Protein AF-H5XFG5-F1 (afdb_monomer_lite)

Foldseek 3Di:
DPPPLEDPVLVVQLVQAWDADLQRAIEGPVQPPPPVVCVVVRVVCSPVVVVVQVVQVHSQSVQQVRRKDFGDQPPFDPDLVRSQVSSVSNLVVSVVSNLVRCVVPPQSQQKKKKWKAFNDPVRVVVGIIIGIGGCPPHDPCVVVCQVPPPGIDMDMDGD

pLDDT: mean 78.66, std 17.13, range [36.28, 96.31]

Organism: NCBI:txid882082

Radius of gyration: 16.56 Å; chains: 1; bounding box: 46×39×37 Å

Sequence (159 aa):
MQDDVLPDELRTIIRKGWYFTPAGAFVLEALEPRSMLAKTFLTKHFRRNRELASHWGGVADYEYHTNDVKIPESGLPSDKERFLSAVAIRALCFIEEAFRSAARFEVSNGLTAVVSVGVGDNYLSHGTTVKFFTRRAGRPDWYEDLERFKIEAIAVLTR

Secondary structure (DSSP, 8-state):
--S-SS-HHHHHHHHH-EEE-TTS-EEETTTS---TTGGGTGGG-HHHHHHHHHHTTSHHHHHHHHSEEEPP-TT--SSHHHHHHHHHHHHHHHHHHHHHHHTTSGGGGGEEEEEEEE-STTHHHH-EEEEEEEGGG---GGGS-GGG-SSEEEEEEE-

Structure (mmCIF, N/CA/C/O backbone):
data_AF-H5XFG5-F1
#
_entry.id   AF-H5XFG5-F1
#
loop_
_atom_site.group_PDB
_atom_site.id
_atom_site.type_symbol
_atom_site.label_atom_id
_atom_site.label_alt_id
_atom_site.label_comp_id
_atom_site.label_asym_id
_atom_site.label_entity_id
_atom_site.label_seq_id
_atom_site.pdbx_PDB_ins_code
_atom_site.Cartn_x
_atom_site.Cartn_y
_atom_site.Cartn_z
_atom_site.occupancy
_atom_site.B_iso_or_equiv
_atom_site.auth_seq_id
_atom_site.auth_comp_id
_atom_site.auth_asym_id
_atom_site.auth_atom_id
_atom_site.pdbx_PDB_model_num
ATOM 1 N N . MET A 1 1 ? -16.921 19.265 -0.165 1.00 36.28 1 MET A N 1
ATOM 2 C CA . MET A 1 1 ? -16.478 19.236 1.245 1.00 36.28 1 MET A CA 1
ATOM 3 C C . MET A 1 1 ? -15.901 17.846 1.492 1.00 36.28 1 MET A C 1
ATOM 5 O O . MET A 1 1 ? -16.649 16.955 1.861 1.00 36.28 1 MET A O 1
ATOM 9 N N . GLN A 1 2 ? -14.648 17.598 1.097 1.00 38.62 2 GLN A N 1
ATOM 10 C CA . GLN A 1 2 ? -14.123 16.221 1.007 1.00 38.62 2 GLN A CA 1
ATOM 11 C C . GLN A 1 2 ? -12.597 16.131 1.197 1.00 38.62 2 GLN A C 1
ATOM 13 O O . GLN A 1 2 ? -11.990 15.149 0.794 1.00 38.62 2 GLN A O 1
ATOM 18 N N . ASP A 1 3 ? -11.979 17.134 1.827 1.00 42.69 3 ASP A N 1
ATOM 19 C CA . ASP A 1 3 ? -10.521 17.171 2.035 1.00 42.69 3 ASP A CA 1
ATOM 20 C C . ASP A 1 3 ? -10.048 16.385 3.277 1.00 42.69 3 ASP A C 1
ATOM 22 O O . ASP A 1 3 ? -8.846 16.284 3.523 1.00 42.69 3 ASP A O 1
ATOM 26 N N . ASP A 1 4 ? -10.964 15.775 4.042 1.00 53.41 4 ASP A N 1
ATOM 27 C CA . ASP A 1 4 ? -10.685 15.277 5.402 1.00 53.41 4 ASP A CA 1
ATOM 28 C C . ASP A 1 4 ? -10.733 13.745 5.583 1.00 53.41 4 ASP A C 1
ATOM 30 O O . ASP A 1 4 ? -10.739 13.241 6.702 1.00 53.41 4 ASP A O 1
ATOM 34 N N . VAL A 1 5 ? -10.772 12.966 4.496 1.00 72.88 5 VAL A N 1
ATOM 35 C CA . VAL A 1 5 ? -10.952 11.499 4.595 1.00 72.88 5 VAL A CA 1
ATOM 36 C C . VAL A 1 5 ? -9.649 10.751 4.916 1.00 72.88 5 VAL A C 1
ATOM 38 O O . VAL A 1 5 ? -9.674 9.700 5.562 1.00 72.88 5 VAL A O 1
ATOM 41 N N . LEU A 1 6 ? -8.497 11.277 4.489 1.00 88.81 6 LEU A N 1
ATOM 42 C CA . LEU A 1 6 ? -7.204 10.607 4.650 1.00 88.81 6 LEU A CA 1
ATOM 43 C C . LEU A 1 6 ? -6.335 11.286 5.715 1.00 88.81 6 LEU A C 1
ATOM 45 O O . LEU A 1 6 ? -6.111 12.487 5.610 1.00 88.81 6 LEU A O 1
ATOM 49 N N . PRO A 1 7 ? -5.775 10.535 6.682 1.00 92.44 7 PRO A N 1
ATOM 50 C CA . PRO A 1 7 ? -4.758 11.048 7.598 1.00 92.44 7 PRO A CA 1
ATOM 51 C C . PRO A 1 7 ? -3.561 11.681 6.870 1.00 92.44 7 PRO A C 1
ATOM 53 O O . PRO A 1 7 ? -3.208 11.281 5.753 1.00 92.44 7 PRO A O 1
ATOM 56 N N . ASP A 1 8 ? -2.904 12.647 7.516 1.00 92.44 8 ASP A N 1
ATOM 57 C CA . ASP A 1 8 ? -1.774 13.400 6.950 1.00 92.44 8 ASP A CA 1
ATOM 58 C C . ASP A 1 8 ? -0.603 12.519 6.514 1.00 92.44 8 ASP A C 1
ATOM 60 O O . ASP A 1 8 ? 0.091 12.829 5.539 1.00 92.44 8 ASP A O 1
ATOM 64 N N . GLU A 1 9 ? -0.393 11.401 7.202 1.00 92.50 9 GLU A N 1
ATOM 65 C CA . GLU A 1 9 ? 0.628 10.419 6.865 1.00 92.50 9 GLU A CA 1
ATOM 66 C C . GLU A 1 9 ? 0.359 9.814 5.483 1.00 92.50 9 GLU A C 1
ATOM 68 O O . GLU A 1 9 ? 1.251 9.783 4.630 1.00 92.50 9 GLU A O 1
ATOM 73 N N . LEU A 1 10 ? -0.891 9.419 5.219 1.00 95.06 10 LEU A N 1
ATOM 74 C CA . LEU A 1 10 ? -1.301 8.872 3.926 1.00 95.06 10 LEU A CA 1
ATOM 75 C C . LEU A 1 10 ? -1.250 9.946 2.837 1.00 95.06 10 LEU A C 1
ATOM 77 O O . LEU A 1 10 ? -0.698 9.703 1.763 1.00 95.06 10 LEU A O 1
ATOM 81 N N . ARG A 1 11 ? -1.720 11.168 3.128 1.00 94.44 11 ARG A N 1
ATOM 82 C CA . ARG A 1 11 ? -1.603 12.313 2.203 1.00 94.44 11 ARG A CA 1
ATOM 83 C C . ARG A 1 11 ? -0.148 12.597 1.831 1.00 94.44 11 ARG A C 1
ATOM 85 O O . ARG A 1 11 ? 0.164 12.877 0.674 1.00 94.44 11 ARG A O 1
ATOM 92 N N . THR A 1 12 ? 0.767 12.489 2.793 1.00 94.00 12 THR A N 1
ATOM 93 C CA . THR A 1 12 ? 2.203 12.682 2.563 1.00 94.00 12 THR A CA 1
ATOM 94 C C . THR A 1 12 ? 2.779 11.620 1.634 1.00 94.00 12 THR A C 1
ATOM 96 O O . THR A 1 12 ? 3.571 11.970 0.753 1.00 94.00 12 THR A O 1
ATOM 99 N N . ILE A 1 13 ? 2.366 10.358 1.787 1.00 94.44 13 ILE A N 1
ATOM 100 C CA . ILE A 1 13 ? 2.760 9.269 0.884 1.00 94.44 13 ILE A CA 1
ATOM 101 C C . ILE A 1 13 ? 2.309 9.576 -0.551 1.00 94.44 13 ILE A C 1
ATOM 103 O O . ILE A 1 13 ? 3.145 9.596 -1.455 1.00 94.44 13 ILE A O 1
ATOM 107 N N . ILE A 1 14 ? 1.029 9.917 -0.743 1.00 95.00 14 ILE A N 1
ATOM 108 C CA . ILE A 1 14 ? 0.468 10.271 -2.060 1.00 95.00 14 ILE A CA 1
ATOM 109 C C . ILE A 1 14 ? 1.201 11.457 -2.690 1.00 95.00 14 ILE A C 1
ATOM 111 O O . ILE A 1 14 ? 1.564 11.418 -3.864 1.00 95.00 14 ILE A O 1
ATOM 115 N N . ARG A 1 15 ? 1.455 12.512 -1.909 1.00 94.31 15 ARG A N 1
ATOM 116 C CA . ARG A 1 15 ? 2.087 13.742 -2.400 1.00 94.31 15 ARG A CA 1
ATOM 117 C C . ARG A 1 15 ? 3.527 13.528 -2.861 1.00 94.31 15 ARG A C 1
ATOM 119 O O . ARG A 1 15 ? 3.938 14.149 -3.838 1.00 94.31 15 ARG A O 1
ATOM 126 N N . LYS A 1 16 ? 4.300 12.682 -2.169 1.00 92.94 16 LYS A N 1
ATOM 127 C CA . LYS A 1 16 ? 5.646 12.301 -2.636 1.00 92.94 16 LYS A CA 1
ATOM 128 C C . LYS A 1 16 ? 5.572 11.501 -3.938 1.00 92.94 16 LYS A C 1
ATOM 130 O O . LYS A 1 16 ? 6.435 11.652 -4.796 1.00 92.94 16 LYS A O 1
ATOM 135 N N . GLY A 1 17 ? 4.502 10.730 -4.104 1.00 93.44 17 GLY A N 1
ATOM 136 C CA . GLY A 1 17 ? 4.145 10.085 -5.355 1.00 93.44 17 GLY A CA 1
ATOM 137 C C . GLY A 1 17 ? 5.022 8.887 -5.696 1.00 93.44 17 GLY A C 1
ATOM 138 O O . GLY A 1 17 ? 5.725 8.318 -4.858 1.00 93.44 17 GLY A O 1
ATOM 139 N N . TRP A 1 18 ? 4.930 8.498 -6.962 1.00 94.88 18 TRP A N 1
ATOM 140 C CA . TRP A 1 18 ? 5.569 7.309 -7.503 1.00 94.88 18 TRP A CA 1
ATOM 141 C C . TRP A 1 18 ? 6.807 7.648 -8.323 1.00 94.88 18 TRP A C 1
ATOM 143 O O . TRP A 1 18 ? 6.844 8.679 -9.005 1.00 94.88 18 TRP A O 1
ATOM 153 N N . TYR A 1 19 ? 7.776 6.737 -8.322 1.00 91.94 19 TYR A N 1
ATOM 154 C CA . TYR A 1 19 ? 8.939 6.796 -9.200 1.00 91.94 19 TYR A CA 1
ATOM 155 C C . TYR A 1 19 ? 9.441 5.391 -9.552 1.00 91.94 19 TYR A C 1
ATOM 157 O O . TYR A 1 19 ? 9.016 4.383 -8.982 1.00 91.94 19 TYR A O 1
ATOM 165 N N . PHE A 1 20 ? 10.354 5.341 -10.519 1.00 87.88 20 PHE A N 1
ATOM 166 C CA . PHE A 1 20 ? 11.056 4.125 -10.900 1.00 87.88 20 PHE A CA 1
ATOM 167 C C . PHE A 1 20 ? 12.409 4.040 -10.206 1.00 87.88 20 PHE A C 1
ATOM 169 O O . PHE A 1 20 ? 13.234 4.950 -10.322 1.00 87.88 20 PHE A O 1
ATOM 176 N N . THR A 1 21 ? 12.667 2.923 -9.535 1.00 83.56 21 THR A N 1
ATOM 177 C CA . THR A 1 21 ? 14.010 2.606 -9.051 1.00 83.56 21 THR A CA 1
ATOM 178 C C . THR A 1 21 ? 14.937 2.292 -10.232 1.00 83.56 21 THR A C 1
ATOM 180 O O . THR A 1 21 ? 14.470 1.917 -11.312 1.00 83.56 21 THR A O 1
ATOM 183 N N . PRO A 1 22 ? 16.270 2.345 -10.048 1.00 75.50 22 PRO A N 1
ATOM 184 C CA . PRO A 1 22 ? 17.216 1.932 -11.086 1.00 75.50 22 PRO A CA 1
ATOM 185 C C . PRO A 1 22 ? 17.054 0.480 -11.572 1.00 75.50 22 PRO A C 1
ATOM 187 O O . PRO A 1 22 ? 17.501 0.162 -12.668 1.00 75.50 22 PRO A O 1
ATOM 190 N N . ALA A 1 23 ? 16.424 -0.402 -10.783 1.00 74.62 23 ALA A N 1
ATOM 191 C CA . ALA A 1 23 ? 16.115 -1.777 -11.195 1.00 74.62 23 ALA A CA 1
ATOM 192 C C . ALA A 1 23 ? 14.776 -1.913 -11.940 1.00 74.62 23 ALA A C 1
ATOM 194 O O . ALA A 1 23 ? 14.380 -3.026 -12.277 1.00 74.62 23 ALA A O 1
ATOM 195 N N . GLY A 1 24 ? 14.081 -0.804 -12.207 1.00 82.12 24 GLY A N 1
ATOM 196 C CA . GLY A 1 24 ? 12.808 -0.793 -12.925 1.00 82.12 24 GLY A CA 1
ATOM 197 C C . GLY A 1 24 ? 11.581 -1.062 -12.052 1.00 82.12 24 GLY A C 1
ATOM 198 O O . GLY A 1 24 ? 10.474 -1.095 -12.585 1.00 82.12 24 GLY A O 1
ATOM 199 N N . ALA A 1 25 ? 11.751 -1.211 -10.733 1.00 86.75 25 ALA A N 1
ATOM 200 C CA . ALA A 1 25 ? 10.629 -1.329 -9.806 1.00 86.75 25 ALA A CA 1
ATOM 201 C C . ALA A 1 25 ? 9.899 0.010 -9.665 1.00 86.75 25 ALA A C 1
ATOM 203 O O . ALA A 1 25 ? 10.530 1.065 -9.598 1.00 86.75 25 ALA A O 1
ATOM 204 N N . PHE A 1 26 ? 8.577 -0.039 -9.598 1.00 91.38 26 PHE A N 1
ATOM 205 C CA . PHE A 1 26 ? 7.706 1.111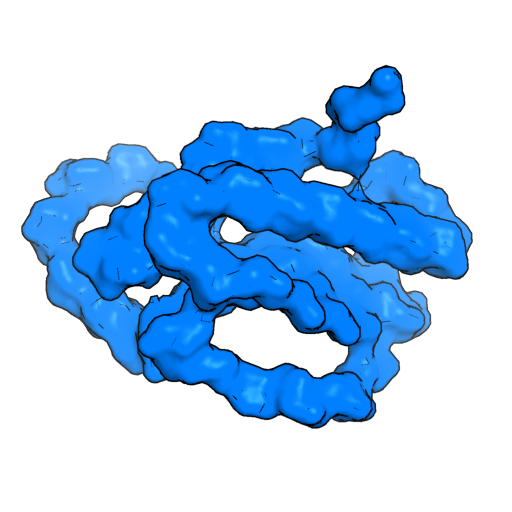 -9.425 1.00 91.38 26 PHE A CA 1
ATOM 206 C C . PHE A 1 26 ? 7.229 1.192 -7.987 1.00 91.38 26 PHE A C 1
ATOM 208 O O . PHE A 1 26 ? 6.493 0.330 -7.503 1.00 91.38 26 PHE A O 1
ATOM 215 N N . VAL A 1 27 ? 7.700 2.220 -7.289 1.00 91.62 27 VAL A N 1
ATOM 216 C CA . VAL A 1 27 ? 7.567 2.288 -5.838 1.00 91.62 27 VAL A CA 1
ATOM 217 C C . VAL A 1 27 ? 7.107 3.659 -5.362 1.00 91.62 27 VAL A C 1
ATOM 219 O O . VAL A 1 27 ? 7.301 4.679 -6.035 1.00 91.62 27 VAL A O 1
ATOM 222 N N . LEU A 1 28 ? 6.484 3.672 -4.186 1.00 92.50 28 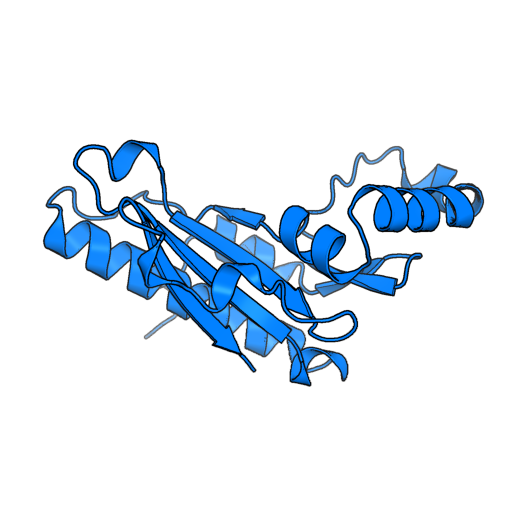LEU A N 1
ATOM 223 C CA . LEU A 1 28 ? 6.105 4.891 -3.482 1.00 92.50 28 LEU A CA 1
ATOM 224 C C . LEU A 1 28 ? 7.350 5.535 -2.868 1.00 92.50 28 LEU A C 1
ATOM 226 O O . LEU A 1 28 ? 8.012 4.961 -2.004 1.00 92.50 28 LEU A O 1
ATOM 230 N N . GLU A 1 29 ? 7.641 6.774 -3.264 1.00 90.62 29 GLU A N 1
ATOM 231 C CA . GLU A 1 29 ? 8.837 7.512 -2.831 1.00 90.62 29 GLU A CA 1
ATOM 232 C C . GLU A 1 29 ? 8.937 7.670 -1.310 1.00 90.62 29 GLU A C 1
ATOM 234 O O . GLU A 1 29 ? 10.028 7.752 -0.747 1.00 90.62 29 GLU A O 1
ATOM 239 N N . ALA A 1 30 ? 7.796 7.725 -0.630 1.00 89.19 30 ALA A N 1
ATOM 240 C CA . ALA A 1 30 ? 7.746 7.868 0.815 1.00 89.19 30 ALA A CA 1
ATOM 241 C C . ALA A 1 30 ? 8.239 6.634 1.586 1.00 89.19 30 ALA A C 1
ATOM 243 O O . ALA A 1 30 ? 8.596 6.788 2.752 1.00 89.19 30 ALA A O 1
ATOM 244 N N . LEU A 1 31 ? 8.225 5.455 0.955 1.00 84.50 31 LEU A N 1
ATOM 245 C CA . LEU A 1 31 ? 8.461 4.160 1.599 1.00 84.50 31 LEU A CA 1
ATOM 246 C C . LEU A 1 31 ? 9.855 3.603 1.316 1.00 84.50 31 LEU A C 1
ATOM 248 O O . LEU A 1 31 ? 10.343 2.767 2.072 1.00 84.50 31 LEU A O 1
ATOM 252 N N . GLU A 1 32 ? 10.529 4.077 0.265 1.00 74.56 32 GLU A N 1
ATOM 253 C CA . GLU A 1 32 ? 11.931 3.725 0.074 1.00 74.56 32 GLU A CA 1
ATOM 254 C C . GLU A 1 32 ? 12.767 4.391 1.186 1.00 74.56 32 GLU A C 1
ATOM 256 O O . GLU A 1 32 ? 12.660 5.609 1.391 1.00 74.56 32 GLU A O 1
ATOM 261 N N . PRO A 1 33 ? 13.623 3.640 1.905 1.00 57.38 33 PRO A N 1
ATOM 262 C CA . PRO A 1 33 ? 14.514 4.196 2.912 1.00 57.38 33 PRO A CA 1
ATOM 263 C C . PRO A 1 33 ? 15.556 5.102 2.247 1.00 57.38 33 PRO A C 1
ATOM 265 O O . PRO A 1 33 ? 16.692 4.714 1.976 1.00 57.38 33 PRO A O 1
ATOM 268 N N . ARG A 1 34 ? 15.186 6.363 2.016 1.00 50.97 34 ARG A N 1
ATOM 269 C CA . ARG A 1 34 ? 16.112 7.443 1.681 1.00 50.97 34 ARG A CA 1
ATOM 270 C C . ARG A 1 34 ? 16.933 7.788 2.917 1.00 50.97 34 ARG A C 1
ATOM 272 O O . ARG A 1 34 ? 16.744 8.834 3.536 1.00 50.97 34 ARG A O 1
ATOM 279 N N . SER A 1 35 ? 17.892 6.933 3.265 1.00 40.28 35 SER A N 1
ATOM 280 C CA . SER A 1 35 ? 19.036 7.420 4.022 1.00 40.28 35 SER A CA 1
ATOM 281 C C . SER A 1 35 ? 19.744 8.444 3.129 1.00 40.28 35 SER A C 1
ATOM 283 O O . SER A 1 35 ? 20.081 8.195 1.968 1.00 40.28 35 SER A O 1
ATOM 285 N N . MET A 1 36 ? 19.907 9.652 3.656 1.00 40.09 36 MET A N 1
ATOM 286 C CA . MET A 1 36 ? 20.478 10.809 2.963 1.00 40.09 36 MET A CA 1
ATOM 287 C C . MET A 1 36 ? 21.914 10.558 2.440 1.00 40.09 36 MET A C 1
ATOM 289 O O . MET A 1 36 ? 22.414 11.322 1.623 1.00 40.09 36 MET A O 1
ATOM 293 N N . LEU A 1 37 ? 22.548 9.452 2.851 1.00 43.03 37 LEU A N 1
ATOM 294 C CA . LEU A 1 37 ? 23.872 8.983 2.428 1.00 43.03 37 LEU A CA 1
ATOM 295 C C . LEU A 1 37 ? 23.874 8.162 1.122 1.00 43.03 37 LEU A C 1
ATOM 297 O O . LEU A 1 37 ? 24.930 7.981 0.520 1.00 43.03 37 LEU A O 1
ATOM 301 N N . ALA A 1 38 ? 22.722 7.683 0.640 1.00 46.00 38 ALA A N 1
ATOM 302 C CA . ALA A 1 38 ? 22.663 6.816 -0.543 1.00 46.00 38 ALA A CA 1
ATOM 303 C C . ALA A 1 38 ? 22.775 7.575 -1.883 1.00 46.00 38 ALA A C 1
ATOM 305 O O . ALA A 1 38 ? 23.173 6.986 -2.890 1.00 46.00 38 ALA A O 1
ATOM 306 N N . LYS A 1 39 ? 22.491 8.888 -1.912 1.00 43.41 39 LYS A N 1
ATOM 307 C CA . LYS A 1 39 ? 22.551 9.711 -3.141 1.00 43.41 39 LYS A CA 1
ATOM 308 C C . LYS A 1 39 ? 23.953 9.792 -3.752 1.00 43.41 39 LYS A C 1
ATOM 310 O O . LYS A 1 39 ? 24.067 9.868 -4.970 1.00 43.41 39 LYS A O 1
ATOM 315 N N . THR A 1 40 ? 25.008 9.687 -2.946 1.00 43.03 40 THR A N 1
ATOM 316 C CA . THR A 1 40 ? 26.401 9.723 -3.426 1.00 43.03 40 THR A CA 1
ATOM 317 C C . THR A 1 40 ? 26.913 8.349 -3.887 1.00 43.03 40 THR A C 1
ATOM 319 O O . THR A 1 40 ? 27.921 8.270 -4.580 1.00 43.03 40 THR A O 1
ATOM 322 N N . PHE A 1 41 ? 26.212 7.257 -3.550 1.00 41.25 41 PHE A N 1
ATOM 323 C CA . PHE A 1 41 ? 26.595 5.873 -3.884 1.00 41.25 41 PHE A CA 1
ATOM 324 C C . PHE A 1 41 ? 25.783 5.257 -5.042 1.00 41.25 41 PHE A C 1
ATOM 326 O O . PHE A 1 41 ? 26.098 4.163 -5.518 1.00 41.25 41 PHE A O 1
ATOM 333 N N . LEU A 1 42 ? 24.743 5.952 -5.514 1.00 44.88 42 LEU A N 1
ATOM 334 C CA . LEU A 1 42 ? 23.723 5.416 -6.424 1.00 44.88 42 LEU A CA 1
ATOM 335 C C . LEU A 1 42 ? 24.187 5.187 -7.874 1.00 44.88 42 LEU A C 1
ATOM 337 O O . LEU A 1 42 ? 23.566 4.398 -8.581 1.00 44.88 42 LEU A O 1
ATOM 341 N N . THR A 1 43 ? 25.318 5.744 -8.312 1.00 45.47 43 THR A N 1
ATOM 342 C CA . THR A 1 43 ? 25.925 5.380 -9.611 1.00 45.47 43 THR A CA 1
ATOM 343 C C . THR A 1 43 ? 26.686 4.051 -9.571 1.00 45.47 43 THR A C 1
ATOM 345 O O . THR A 1 43 ? 26.928 3.455 -10.618 1.00 45.47 43 THR A O 1
ATOM 348 N N . LYS A 1 44 ? 27.014 3.518 -8.382 1.00 42.81 44 LYS A N 1
ATOM 349 C CA . LYS A 1 44 ? 27.784 2.268 -8.218 1.00 42.81 44 LYS A CA 1
ATOM 350 C C . LYS A 1 44 ? 26.924 1.052 -7.837 1.00 42.81 44 LYS A C 1
ATOM 352 O O . LYS A 1 44 ? 27.468 -0.017 -7.572 1.00 42.81 44 LYS A O 1
ATOM 357 N N . HIS A 1 45 ? 25.595 1.189 -7.770 1.00 44.28 45 HIS A N 1
ATOM 358 C CA . HIS A 1 45 ? 24.675 0.165 -7.234 1.00 44.28 45 HIS A CA 1
ATOM 359 C C . HIS A 1 45 ? 23.624 -0.353 -8.232 1.00 44.28 45 HIS A C 1
ATOM 361 O O . HIS A 1 45 ? 22.641 -0.976 -7.840 1.00 44.28 45 HIS A O 1
ATOM 367 N N . PHE A 1 46 ? 23.875 -0.209 -9.536 1.00 46.38 46 PHE A N 1
ATOM 368 C CA . PHE A 1 46 ? 23.033 -0.811 -10.579 1.00 46.38 46 PHE A CA 1
ATOM 369 C C . PHE A 1 46 ? 22.974 -2.353 -10.483 1.00 46.38 46 PHE A C 1
ATOM 371 O O . PHE A 1 46 ? 21.919 -2.951 -10.676 1.00 46.38 46 PHE A O 1
ATOM 378 N N . ARG A 1 47 ? 24.087 -3.009 -10.105 1.00 50.25 47 ARG A N 1
ATOM 379 C CA . ARG A 1 47 ? 24.136 -4.471 -9.878 1.00 50.25 47 ARG A CA 1
ATOM 380 C C . ARG A 1 47 ? 23.327 -4.916 -8.658 1.00 50.25 47 ARG A C 1
ATOM 382 O O . ARG A 1 47 ? 22.589 -5.890 -8.740 1.00 50.25 47 ARG A O 1
ATOM 389 N N . ARG A 1 48 ? 23.413 -4.163 -7.560 1.00 52.34 48 ARG A N 1
ATOM 390 C CA . ARG A 1 48 ? 22.847 -4.554 -6.264 1.00 52.34 48 ARG A CA 1
ATOM 391 C C . ARG A 1 48 ? 21.318 -4.531 -6.256 1.00 52.34 48 ARG A C 1
ATOM 393 O O . ARG A 1 48 ? 20.711 -5.383 -5.627 1.00 52.34 48 ARG A O 1
ATOM 400 N N . ASN A 1 49 ? 20.686 -3.622 -7.002 1.00 51.94 49 ASN A N 1
ATOM 401 C CA . ASN A 1 49 ? 19.222 -3.595 -7.099 1.00 51.94 49 ASN A CA 1
ATOM 402 C C . ASN A 1 49 ? 18.664 -4.738 -7.964 1.00 51.94 49 ASN A C 1
ATOM 404 O O . ASN A 1 49 ? 17.576 -5.234 -7.688 1.00 51.94 49 ASN A O 1
ATOM 408 N N . ARG A 1 50 ? 19.419 -5.205 -8.969 1.00 53.28 50 ARG A N 1
ATOM 409 C CA . ARG A 1 50 ? 19.059 -6.408 -9.734 1.00 53.28 50 ARG A CA 1
ATOM 410 C C . ARG A 1 50 ? 19.217 -7.667 -8.880 1.00 53.28 50 ARG A C 1
ATOM 412 O O . ARG A 1 50 ? 18.348 -8.523 -8.907 1.00 53.28 50 ARG A O 1
ATOM 419 N N . GLU A 1 51 ? 20.285 -7.740 -8.085 1.00 56.59 51 GLU A N 1
ATOM 420 C CA . GLU A 1 51 ? 20.511 -8.815 -7.109 1.00 56.59 51 GLU A CA 1
ATOM 421 C C . GLU A 1 51 ? 19.459 -8.822 -5.989 1.00 56.59 51 GLU A C 1
ATOM 423 O O . GLU A 1 51 ? 19.020 -9.894 -5.589 1.00 56.59 51 GLU A O 1
ATOM 428 N N . LEU A 1 52 ? 19.002 -7.653 -5.525 1.00 56.25 52 LEU A N 1
ATOM 429 C CA . LEU A 1 52 ? 17.898 -7.536 -4.568 1.00 56.25 52 LEU A CA 1
ATOM 430 C C . LEU A 1 52 ? 16.580 -8.017 -5.179 1.00 56.25 52 LEU A C 1
ATOM 432 O O . LEU A 1 52 ? 15.914 -8.838 -4.566 1.00 56.25 52 LEU A O 1
ATOM 436 N N . ALA A 1 53 ? 16.222 -7.591 -6.393 1.00 56.31 53 ALA A N 1
ATOM 437 C CA . ALA A 1 53 ? 15.038 -8.127 -7.070 1.00 56.31 53 ALA A CA 1
ATOM 438 C C . ALA A 1 53 ? 15.129 -9.657 -7.245 1.00 56.31 53 ALA A C 1
ATOM 440 O O . ALA A 1 53 ? 14.153 -10.354 -6.994 1.00 56.31 53 ALA A O 1
ATOM 441 N N . SER A 1 54 ? 16.308 -10.197 -7.575 1.00 58.75 54 SER A N 1
ATOM 442 C CA . SER A 1 54 ? 16.535 -11.649 -7.613 1.00 58.75 54 SER A CA 1
ATOM 443 C C . SER A 1 54 ? 16.441 -12.321 -6.236 1.00 58.75 54 SER A C 1
ATOM 445 O O . SER A 1 54 ? 16.018 -13.469 -6.163 1.00 58.75 54 SER A O 1
ATOM 447 N N . HIS A 1 55 ? 16.810 -11.635 -5.149 1.00 58.94 55 HIS A N 1
ATOM 448 C CA . HIS A 1 55 ? 16.651 -12.130 -3.776 1.00 58.94 55 HIS A CA 1
ATOM 449 C C . HIS A 1 55 ? 15.177 -12.249 -3.373 1.00 58.94 55 HIS A C 1
ATOM 451 O O . HIS A 1 55 ? 14.819 -13.163 -2.638 1.00 58.94 55 HIS A O 1
ATOM 457 N N . TRP A 1 56 ? 14.332 -11.353 -3.883 1.00 58.69 56 TRP A N 1
ATOM 458 C CA . TRP A 1 56 ? 12.894 -11.354 -3.620 1.00 58.69 56 TRP A CA 1
ATOM 459 C C . TRP A 1 56 ? 12.086 -12.230 -4.581 1.00 58.69 56 TRP A C 1
ATOM 461 O O . TRP A 1 56 ? 10.892 -12.341 -4.379 1.00 58.69 56 TRP A O 1
ATOM 471 N N . GLY A 1 57 ? 12.699 -12.863 -5.587 1.00 63.31 57 GLY A N 1
ATOM 472 C CA . GLY A 1 57 ? 11.979 -13.673 -6.586 1.00 63.31 57 GLY A CA 1
ATOM 473 C C . GLY A 1 57 ? 11.544 -12.901 -7.838 1.00 63.31 57 GLY A C 1
ATOM 474 O O . GLY A 1 57 ? 11.182 -13.510 -8.842 1.00 63.31 57 GLY A O 1
ATOM 475 N N . GLY A 1 58 ? 11.688 -11.572 -7.850 1.00 73.31 58 GLY A N 1
ATOM 476 C CA . GLY A 1 58 ? 11.434 -10.727 -9.013 1.00 73.31 58 GLY A CA 1
ATOM 477 C C . GLY A 1 58 ? 11.114 -9.273 -8.661 1.00 73.31 58 GLY A C 1
ATOM 478 O O . GLY A 1 58 ? 11.149 -8.847 -7.507 1.00 73.31 58 GLY A O 1
ATOM 479 N N . VAL A 1 59 ? 10.788 -8.479 -9.688 1.00 79.81 59 VAL A N 1
ATOM 480 C CA . VAL A 1 59 ? 10.402 -7.063 -9.524 1.00 79.81 59 VAL A CA 1
ATOM 481 C C . VAL A 1 59 ? 9.047 -6.925 -8.825 1.00 79.81 59 VAL A C 1
ATOM 483 O O . VAL A 1 59 ? 8.907 -6.044 -7.983 1.00 79.81 59 VAL A O 1
ATOM 486 N N . ALA A 1 60 ? 8.073 -7.793 -9.126 1.00 76.62 60 ALA A N 1
ATOM 487 C CA . ALA A 1 60 ? 6.753 -7.742 -8.489 1.00 76.62 60 ALA A CA 1
ATOM 488 C C . ALA A 1 60 ? 6.830 -8.014 -6.982 1.00 76.62 60 ALA A C 1
ATOM 490 O O . ALA A 1 60 ? 6.223 -7.278 -6.210 1.00 76.62 60 ALA A O 1
ATOM 491 N N . ASP A 1 61 ? 7.623 -8.999 -6.556 1.00 77.31 61 ASP A N 1
ATOM 492 C CA . ASP A 1 61 ? 7.804 -9.304 -5.134 1.00 77.31 61 ASP A CA 1
ATOM 493 C C . ASP A 1 61 ? 8.528 -8.172 -4.402 1.00 77.31 61 ASP A C 1
ATOM 495 O O . ASP A 1 61 ? 8.124 -7.764 -3.311 1.00 77.31 61 ASP A O 1
ATOM 499 N N . TYR A 1 62 ? 9.550 -7.581 -5.028 1.00 82.38 62 TYR A N 1
ATOM 500 C CA . TYR A 1 62 ? 10.201 -6.396 -4.475 1.00 82.38 62 TYR A CA 1
ATOM 501 C C . TYR A 1 62 ? 9.220 -5.226 -4.320 1.00 82.38 62 TYR A C 1
ATOM 503 O O . TYR A 1 62 ? 9.192 -4.590 -3.266 1.00 82.38 62 TYR A O 1
ATOM 511 N N . GLU A 1 63 ? 8.399 -4.944 -5.338 1.00 87.19 63 GLU A N 1
ATOM 512 C CA . GLU A 1 63 ? 7.344 -3.928 -5.259 1.00 87.19 63 GLU A CA 1
ATOM 513 C C . GLU A 1 63 ? 6.351 -4.256 -4.135 1.00 87.19 63 GLU A C 1
ATOM 515 O O . GLU A 1 63 ? 6.070 -3.388 -3.317 1.00 87.19 63 GLU A O 1
ATOM 520 N N . TYR A 1 64 ? 5.896 -5.507 -4.026 1.00 84.38 64 TYR A N 1
ATOM 521 C CA . TYR A 1 64 ? 4.949 -5.967 -3.007 1.00 84.38 64 TYR A CA 1
ATOM 522 C C . TYR A 1 64 ? 5.464 -5.784 -1.570 1.00 84.38 64 TYR A C 1
ATOM 524 O O . TYR A 1 64 ? 4.717 -5.365 -0.680 1.00 84.38 64 TYR A O 1
ATOM 532 N N . HIS A 1 65 ? 6.740 -6.089 -1.331 1.00 83.75 65 HIS A N 1
ATOM 533 C CA . HIS A 1 65 ? 7.361 -5.932 -0.017 1.00 83.75 65 HIS A CA 1
ATOM 534 C C . HIS A 1 65 ? 7.762 -4.484 0.287 1.00 83.75 65 HIS A C 1
ATOM 536 O O . HIS A 1 65 ? 7.735 -4.083 1.448 1.00 83.75 65 HIS A O 1
ATOM 542 N N . THR A 1 66 ? 8.109 -3.696 -0.733 1.00 86.56 66 THR A N 1
ATOM 543 C CA . THR A 1 66 ? 8.534 -2.296 -0.562 1.00 86.56 66 THR A CA 1
ATOM 544 C C . THR A 1 66 ? 7.344 -1.350 -0.437 1.00 86.56 66 THR A C 1
ATOM 546 O O . THR A 1 66 ? 7.359 -0.433 0.381 1.00 86.56 66 THR A O 1
ATOM 549 N N . ASN A 1 67 ? 6.296 -1.562 -1.231 1.00 91.88 67 ASN A N 1
ATOM 550 C CA . ASN A 1 67 ? 5.103 -0.724 -1.248 1.00 91.88 67 ASN A CA 1
ATOM 551 C C . ASN A 1 67 ? 4.084 -1.169 -0.199 1.00 91.88 67 ASN A C 1
ATOM 553 O O . ASN A 1 67 ? 2.906 -1.302 -0.517 1.00 91.88 67 ASN A O 1
ATOM 557 N N . ASP A 1 68 ? 4.537 -1.425 1.025 1.00 91.94 68 ASP A N 1
ATOM 558 C CA . ASP A 1 68 ? 3.701 -1.848 2.143 1.00 91.94 68 ASP A CA 1
ATOM 559 C C . ASP A 1 68 ? 3.337 -0.651 3.023 1.00 91.94 68 ASP A C 1
ATOM 561 O O . ASP A 1 68 ? 4.182 -0.081 3.717 1.00 91.94 68 ASP A O 1
ATOM 565 N N . VAL A 1 69 ? 2.074 -0.237 2.964 1.00 94.50 69 VAL A N 1
ATOM 566 C CA . VAL A 1 69 ? 1.568 0.924 3.693 1.00 94.50 69 VAL A CA 1
ATOM 567 C C . VAL A 1 69 ? 0.674 0.468 4.826 1.00 94.50 69 VAL A C 1
ATOM 569 O O . VAL A 1 69 ? -0.404 -0.074 4.596 1.00 94.50 69 VAL A O 1
ATOM 572 N N . LYS A 1 70 ? 1.062 0.782 6.062 1.00 93.69 70 LYS A N 1
ATOM 573 C CA . LYS A 1 70 ? 0.164 0.659 7.211 1.00 93.69 70 LYS A CA 1
ATOM 574 C C . LYS A 1 70 ? -0.897 1.759 7.168 1.00 93.69 70 LYS A C 1
ATOM 576 O O . LYS A 1 70 ? -0.562 2.940 7.080 1.00 93.69 70 LYS A O 1
ATOM 581 N N . ILE A 1 71 ? -2.165 1.378 7.282 1.00 94.44 71 ILE A N 1
ATOM 582 C CA . ILE A 1 71 ? -3.283 2.315 7.393 1.00 94.44 71 ILE A CA 1
ATOM 583 C C . ILE A 1 71 ? -3.395 2.776 8.851 1.00 94.44 71 ILE A C 1
ATOM 585 O O . ILE A 1 71 ? -3.576 1.937 9.734 1.00 94.44 71 ILE A O 1
ATOM 589 N N . PRO A 1 72 ? -3.274 4.087 9.140 1.00 92.75 72 PRO A N 1
ATOM 590 C CA . PRO A 1 72 ? -3.410 4.591 10.498 1.00 92.75 72 PRO A CA 1
ATOM 591 C C . PRO A 1 72 ? -4.813 4.337 11.047 1.00 92.75 72 PRO A C 1
ATOM 593 O O . PRO A 1 72 ? -5.812 4.572 10.367 1.00 92.75 72 PRO A O 1
ATOM 596 N N . GLU A 1 73 ? -4.875 3.918 12.306 1.00 90.69 73 GLU A N 1
ATOM 597 C CA . GLU A 1 73 ? -6.117 3.610 13.028 1.00 90.69 73 GLU A CA 1
ATOM 598 C C . GLU A 1 73 ? -6.554 4.751 13.955 1.00 90.69 73 GLU A C 1
ATOM 600 O O . GLU A 1 73 ? -7.628 4.711 14.551 1.00 90.69 73 GLU A O 1
ATOM 605 N N . SER A 1 74 ? -5.734 5.799 14.074 1.00 89.69 74 SER A N 1
ATOM 606 C CA . SER A 1 74 ? -6.050 6.968 14.889 1.00 89.69 74 SER A CA 1
ATOM 607 C C . SER A 1 74 ? -7.380 7.597 14.458 1.00 89.69 74 SER A C 1
ATOM 609 O O . SER A 1 74 ? -7.705 7.709 13.267 1.00 89.69 74 SER A O 1
ATOM 611 N N . GLY A 1 75 ? -8.177 7.970 15.462 1.00 88.06 75 GLY A N 1
ATOM 612 C CA . GLY A 1 75 ? -9.500 8.562 15.276 1.00 88.06 75 GLY A CA 1
ATOM 613 C C . GLY A 1 75 ? -10.584 7.597 14.784 1.00 88.06 75 GLY A C 1
ATOM 614 O O . GLY A 1 75 ? -11.686 8.058 14.499 1.00 88.06 75 GLY A O 1
ATOM 615 N N . LEU A 1 76 ? -10.307 6.292 14.664 1.00 90.56 76 LEU A N 1
ATOM 616 C CA . LEU A 1 76 ? -11.332 5.302 14.332 1.00 90.56 76 LEU A CA 1
ATOM 617 C C . LEU A 1 76 ? -12.130 4.867 15.575 1.00 90.56 76 LEU A C 1
ATOM 619 O O . LEU A 1 76 ? -11.589 4.878 16.685 1.00 90.56 76 LEU A O 1
ATOM 623 N N . PRO A 1 77 ? -13.408 4.476 15.409 1.00 89.38 77 PRO A N 1
ATOM 624 C CA . PRO A 1 77 ? -14.205 3.889 16.485 1.00 89.38 77 PRO A CA 1
ATOM 625 C C . PRO A 1 77 ? -13.554 2.628 17.064 1.00 89.38 77 PRO A C 1
ATOM 627 O O . PRO A 1 77 ? -12.855 1.914 16.353 1.00 89.38 77 PRO A O 1
ATOM 630 N N . SER A 1 78 ? -13.801 2.329 18.339 1.00 84.06 78 SER A N 1
ATOM 631 C CA . SER A 1 78 ? -13.275 1.123 18.994 1.00 84.06 78 SER A CA 1
ATOM 632 C C . SER A 1 78 ? -14.184 -0.100 18.851 1.00 84.06 78 SER A C 1
ATOM 634 O O . SER A 1 78 ? -13.723 -1.223 19.050 1.00 84.06 78 SER A O 1
ATOM 636 N N . ASP A 1 79 ? -15.460 0.087 18.506 1.00 89.69 79 ASP A N 1
ATOM 637 C CA . ASP A 1 79 ? -16.394 -1.009 18.276 1.00 89.69 79 ASP A CA 1
ATOM 638 C C . ASP A 1 79 ? -16.045 -1.754 16.985 1.00 89.69 79 ASP A C 1
ATOM 640 O O . ASP A 1 79 ? -15.878 -1.164 15.920 1.00 89.69 79 ASP A O 1
ATOM 644 N N . LYS A 1 80 ? -15.935 -3.083 17.082 1.00 86.81 80 LYS A N 1
ATOM 645 C CA . LYS A 1 80 ? -15.389 -3.934 16.016 1.00 86.81 80 LYS A CA 1
ATOM 646 C C . LYS A 1 80 ? -16.026 -3.666 14.650 1.00 86.81 80 LYS A C 1
ATOM 648 O O . LYS A 1 80 ? -15.314 -3.438 13.680 1.00 86.81 80 LYS A O 1
ATOM 653 N N . GLU A 1 81 ? -17.353 -3.655 14.559 1.00 88.12 81 GLU A N 1
ATOM 654 C CA . GLU A 1 81 ? -18.046 -3.495 13.273 1.00 88.12 81 GLU A CA 1
ATOM 655 C C . GLU A 1 81 ? -17.782 -2.135 12.610 1.00 88.12 81 GLU A C 1
ATOM 657 O O . GLU A 1 81 ? -17.503 -2.075 11.406 1.00 88.12 81 GLU A O 1
ATOM 662 N N . ARG A 1 82 ? -17.818 -1.034 13.376 1.00 90.25 82 ARG A N 1
ATOM 663 C CA . ARG A 1 82 ? -17.557 0.294 12.802 1.00 90.25 82 ARG A CA 1
ATOM 664 C C . ARG A 1 82 ? -16.071 0.535 12.593 1.00 90.25 82 ARG A C 1
ATOM 666 O O . ARG A 1 82 ? -15.730 1.172 11.602 1.00 90.25 82 ARG A O 1
ATOM 673 N N . PHE A 1 83 ? -15.197 -0.001 13.448 1.00 90.00 83 PHE A N 1
ATOM 674 C CA . PHE A 1 83 ? -13.750 0.004 13.230 1.00 90.00 83 PHE A CA 1
ATOM 675 C C . PHE A 1 83 ? -13.403 -0.634 11.884 1.00 90.00 83 PHE A C 1
ATOM 677 O O . PHE A 1 83 ? -12.772 0.006 11.045 1.00 90.00 83 PHE A O 1
ATOM 684 N N . LEU A 1 84 ? -13.864 -1.871 11.656 1.00 90.31 84 LEU A N 1
ATOM 685 C CA . LEU A 1 84 ? -13.566 -2.632 10.442 1.00 90.31 84 LEU A CA 1
ATOM 686 C C . LEU A 1 84 ? -14.086 -1.917 9.193 1.00 90.31 84 LEU A C 1
ATOM 688 O O . LEU A 1 84 ? -13.372 -1.795 8.199 1.00 90.31 84 LEU A O 1
ATOM 692 N N . SER A 1 85 ? -15.304 -1.378 9.262 1.00 90.88 85 SER A N 1
ATOM 693 C CA . SER A 1 85 ? -15.879 -0.606 8.158 1.00 90.88 85 SER A CA 1
ATOM 694 C C . SER A 1 85 ? -15.084 0.676 7.891 1.00 90.88 85 SER A C 1
ATOM 696 O O . SER A 1 85 ? -14.768 0.991 6.744 1.00 90.88 85 SER A O 1
ATOM 698 N N . ALA A 1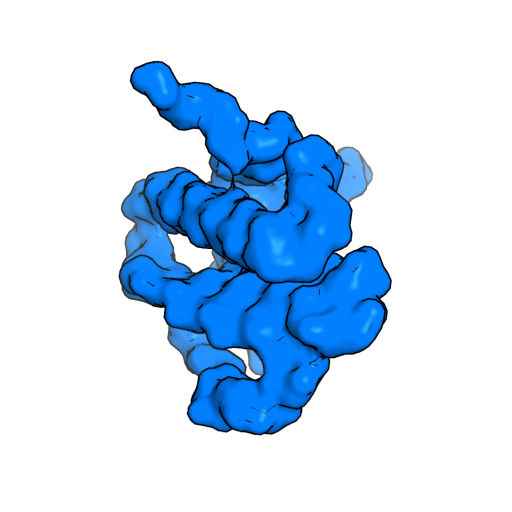 86 ? -14.716 1.414 8.940 1.00 92.38 86 ALA A N 1
ATOM 699 C CA . ALA A 1 86 ? -14.016 2.685 8.808 1.00 92.38 86 ALA A CA 1
ATOM 700 C C . ALA A 1 86 ? -12.569 2.514 8.318 1.00 92.38 86 ALA A C 1
ATOM 702 O O . ALA A 1 86 ? -12.118 3.290 7.472 1.00 92.38 86 ALA A O 1
ATOM 703 N N . VAL A 1 87 ? -11.850 1.489 8.791 1.00 92.31 87 VAL A N 1
ATOM 704 C CA . VAL A 1 87 ? -10.482 1.207 8.332 1.00 92.31 87 VAL A CA 1
ATOM 705 C C . VAL A 1 87 ? -10.472 0.710 6.885 1.00 92.31 87 VAL A C 1
ATOM 707 O O . VAL A 1 87 ? -9.622 1.142 6.105 1.00 92.31 87 VAL A O 1
ATOM 710 N N . ALA A 1 88 ? -11.463 -0.097 6.485 1.00 92.06 88 ALA A N 1
ATOM 711 C CA . ALA A 1 88 ? -11.629 -0.525 5.099 1.00 92.06 88 ALA A CA 1
ATOM 712 C C . ALA A 1 88 ? -11.913 0.665 4.170 1.00 92.06 88 ALA A C 1
ATOM 714 O O . ALA A 1 88 ? -11.242 0.815 3.152 1.00 92.06 88 ALA A O 1
ATOM 715 N N . ILE A 1 89 ? -12.838 1.562 4.537 1.00 93.44 89 ILE A N 1
ATOM 716 C CA . ILE A 1 89 ? -13.119 2.784 3.763 1.00 93.44 89 ILE A CA 1
ATOM 717 C C . ILE A 1 89 ? -11.854 3.639 3.628 1.00 93.44 89 ILE A C 1
ATOM 719 O O . ILE A 1 89 ? -11.519 4.072 2.527 1.00 93.44 89 ILE A O 1
ATOM 723 N N . ARG A 1 90 ? -11.110 3.840 4.722 1.00 94.88 90 ARG A N 1
ATOM 724 C CA . ARG A 1 90 ? -9.853 4.600 4.703 1.00 94.88 90 ARG A CA 1
ATOM 725 C C . ARG A 1 90 ? -8.819 3.972 3.765 1.00 94.88 90 ARG A C 1
ATOM 727 O O . ARG A 1 90 ? -8.191 4.694 2.993 1.00 94.88 90 ARG A O 1
ATOM 734 N N . ALA A 1 91 ? -8.666 2.648 3.801 1.00 95.12 91 ALA A N 1
ATOM 735 C CA . ALA A 1 91 ? -7.780 1.916 2.899 1.00 95.12 91 ALA A CA 1
ATOM 736 C C . ALA A 1 91 ? -8.197 2.084 1.428 1.00 95.12 91 ALA A C 1
ATOM 738 O O . ALA A 1 91 ? -7.352 2.364 0.579 1.00 95.12 91 ALA A O 1
ATOM 739 N N . LEU A 1 92 ? -9.495 1.978 1.131 1.00 94.81 92 LEU A N 1
ATOM 740 C CA . LEU A 1 92 ? -10.037 2.139 -0.220 1.00 94.81 92 LEU A CA 1
ATOM 741 C C . LEU A 1 92 ? -9.835 3.557 -0.760 1.00 94.81 92 LEU A C 1
ATOM 743 O O . LEU A 1 92 ? -9.348 3.713 -1.878 1.00 94.81 92 LEU A O 1
ATOM 747 N N . CYS A 1 93 ? -10.124 4.585 0.041 1.00 95.12 93 CYS A N 1
ATOM 748 C CA . CYS A 1 93 ? -9.854 5.970 -0.341 1.00 95.12 93 CYS A CA 1
ATOM 749 C C . CYS A 1 93 ? -8.361 6.191 -0.609 1.00 95.12 93 CYS A C 1
ATOM 751 O O . CYS A 1 93 ? -7.995 6.852 -1.578 1.00 95.12 93 CYS A O 1
ATOM 753 N N . PHE A 1 94 ? -7.483 5.604 0.209 1.00 96.19 94 PHE A N 1
ATOM 754 C CA . PHE A 1 94 ? -6.043 5.704 -0.008 1.00 96.19 94 PHE A CA 1
ATOM 755 C C . PHE A 1 94 ? -5.611 5.037 -1.317 1.00 96.19 94 PHE A C 1
ATOM 757 O O . PHE A 1 94 ? -4.843 5.631 -2.069 1.00 96.19 94 PHE A O 1
ATOM 764 N N . ILE A 1 95 ? -6.124 3.840 -1.616 1.00 96.31 95 ILE A N 1
ATOM 765 C CA . ILE A 1 95 ? -5.851 3.139 -2.878 1.00 96.31 95 ILE A CA 1
ATOM 766 C C . ILE A 1 95 ? -6.301 3.967 -4.068 1.00 96.31 95 ILE A C 1
ATOM 768 O O . ILE A 1 95 ? -5.557 4.086 -5.038 1.00 96.31 95 ILE A O 1
ATOM 772 N N . GLU A 1 96 ? -7.494 4.549 -4.002 1.00 95.75 96 GLU A N 1
ATOM 773 C CA . GLU A 1 96 ? -8.024 5.355 -5.091 1.00 95.75 96 GLU A CA 1
ATOM 774 C C . GLU A 1 96 ? -7.120 6.563 -5.379 1.00 95.75 96 GLU A C 1
ATOM 776 O O . GLU A 1 96 ? -6.724 6.783 -6.525 1.00 95.75 96 GLU A O 1
ATOM 781 N N . GLU A 1 97 ? 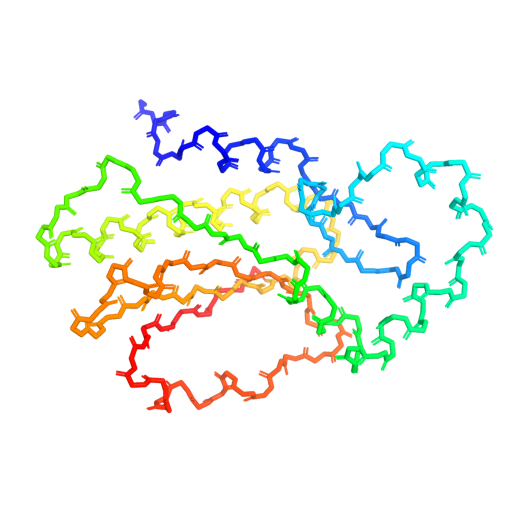-6.699 7.296 -4.345 1.00 95.88 97 GLU A N 1
ATOM 782 C CA . GLU A 1 97 ? -5.756 8.412 -4.495 1.00 95.88 97 GLU A CA 1
ATOM 783 C C . GLU A 1 97 ? -4.365 7.948 -4.964 1.00 95.88 97 GLU A C 1
ATOM 785 O O . GLU A 1 97 ? -3.722 8.588 -5.806 1.00 95.88 97 GLU A O 1
ATOM 790 N N . ALA A 1 98 ? -3.892 6.799 -4.475 1.00 95.69 98 ALA A N 1
ATOM 791 C CA . ALA A 1 98 ? -2.631 6.193 -4.897 1.00 95.69 98 ALA A CA 1
ATOM 792 C C . ALA A 1 98 ? -2.668 5.824 -6.381 1.00 95.69 98 ALA A C 1
ATOM 794 O O . ALA A 1 98 ? -1.749 6.162 -7.130 1.00 95.69 98 ALA A O 1
ATOM 795 N N . PHE A 1 99 ? -3.767 5.231 -6.838 1.00 95.56 99 PHE A N 1
ATOM 796 C CA . PHE A 1 99 ? -4.014 4.962 -8.242 1.00 95.56 99 PHE A CA 1
ATOM 797 C C . PHE A 1 99 ? -4.055 6.258 -9.037 1.00 95.56 99 PHE A C 1
ATOM 799 O O . PHE A 1 99 ? -3.336 6.360 -10.031 1.00 95.56 99 PHE A O 1
ATOM 806 N N . ARG A 1 100 ? -4.842 7.260 -8.628 1.00 95.19 100 ARG A N 1
ATOM 807 C CA . ARG A 1 100 ? -4.928 8.550 -9.333 1.00 95.19 100 ARG A CA 1
ATOM 808 C C . ARG A 1 100 ? -3.560 9.218 -9.477 1.00 95.19 100 ARG A C 1
ATOM 810 O O . ARG A 1 100 ? -3.223 9.653 -10.575 1.00 95.19 100 ARG A O 1
ATOM 817 N N . SER A 1 101 ? -2.728 9.211 -8.437 1.00 94.94 101 SER A N 1
ATOM 818 C CA . SER A 1 101 ? -1.367 9.766 -8.512 1.00 94.94 101 SER A CA 1
ATOM 819 C C . SER A 1 101 ? -0.414 8.958 -9.411 1.00 94.94 101 SER A C 1
ATOM 821 O O . SER A 1 101 ? 0.518 9.529 -9.986 1.00 94.94 101 SER A O 1
ATOM 823 N N . ALA A 1 102 ? -0.657 7.655 -9.597 1.00 94.56 102 ALA A N 1
ATOM 824 C CA . ALA A 1 102 ? 0.089 6.805 -10.527 1.00 94.56 102 ALA A CA 1
ATOM 825 C C . ALA A 1 102 ? -0.331 6.982 -12.000 1.00 94.56 102 ALA A C 1
ATOM 827 O O . ALA A 1 102 ? 0.430 6.604 -12.886 1.00 94.56 102 ALA A O 1
ATOM 828 N N . ALA A 1 103 ? -1.500 7.573 -12.282 1.00 93.56 103 ALA A N 1
ATOM 829 C CA . ALA A 1 103 ? -2.131 7.609 -13.612 1.00 93.56 103 ALA A CA 1
ATOM 830 C C . ALA A 1 103 ? -1.242 8.140 -14.748 1.00 93.56 103 ALA A C 1
ATOM 832 O O . ALA A 1 103 ? -1.423 7.783 -15.907 1.00 93.56 103 ALA A O 1
ATOM 833 N N . ARG A 1 104 ? -0.286 9.014 -14.419 1.00 91.62 104 ARG A N 1
ATOM 834 C CA . ARG A 1 104 ? 0.657 9.602 -15.382 1.00 91.62 104 ARG A CA 1
ATOM 835 C C . ARG A 1 104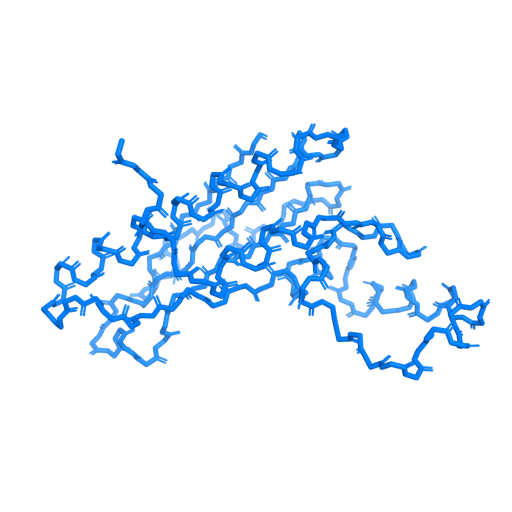 ? 1.719 8.623 -15.892 1.00 91.62 104 ARG A C 1
ATOM 837 O O . ARG A 1 104 ? 2.463 8.962 -16.805 1.00 91.62 104 ARG A O 1
ATOM 844 N N . PHE A 1 105 ? 1.838 7.450 -15.275 1.00 91.00 105 PHE A N 1
ATOM 845 C CA . PHE A 1 105 ? 2.786 6.415 -15.661 1.00 91.00 105 PHE A CA 1
ATOM 846 C C . PHE A 1 105 ? 2.049 5.318 -16.422 1.00 91.00 105 PHE A C 1
ATOM 848 O O . PHE A 1 105 ? 1.074 4.769 -15.914 1.00 91.00 105 PHE A O 1
ATOM 855 N N . GLU A 1 106 ? 2.545 4.948 -17.603 1.00 88.25 106 GLU A N 1
ATOM 856 C CA . GLU A 1 106 ? 1.939 3.905 -18.446 1.00 88.25 106 GLU A CA 1
ATOM 857 C C . GLU A 1 106 ? 1.730 2.590 -17.685 1.00 88.25 106 GLU A C 1
ATOM 859 O O . GLU A 1 106 ? 0.711 1.918 -17.831 1.00 88.25 106 GLU A O 1
ATOM 864 N N . VAL A 1 107 ? 2.652 2.259 -16.781 1.00 85.00 107 VAL A N 1
ATOM 865 C CA . VAL A 1 107 ? 2.534 1.027 -16.013 1.00 85.00 107 VAL A CA 1
ATOM 866 C C . VAL A 1 107 ? 1.445 1.017 -14.940 1.00 85.00 107 VAL A C 1
ATOM 868 O O . VAL A 1 107 ? 1.124 -0.027 -14.369 1.00 85.00 107 VAL A O 1
ATOM 871 N N . SER A 1 108 ? 0.853 2.169 -14.645 1.00 88.19 108 SER A N 1
ATOM 872 C CA . SER A 1 108 ? -0.260 2.214 -13.703 1.00 88.19 108 SER A CA 1
ATOM 873 C C . SER A 1 108 ? -1.464 1.395 -14.183 1.00 88.19 108 SER A C 1
ATOM 875 O O . SER A 1 108 ? -2.222 0.925 -13.345 1.00 88.19 108 SER A O 1
ATOM 877 N N . ASN A 1 109 ? -1.574 1.117 -15.490 1.00 85.81 109 ASN A N 1
ATOM 878 C CA . ASN A 1 109 ? -2.589 0.237 -16.092 1.00 85.81 109 ASN A CA 1
ATOM 879 C C . ASN A 1 109 ? -2.472 -1.242 -15.674 1.00 85.81 109 ASN A C 1
ATOM 881 O O . ASN A 1 109 ? -3.323 -2.057 -16.008 1.00 85.81 109 ASN A O 1
ATOM 885 N N . GLY A 1 110 ? -1.374 -1.622 -15.018 1.00 87.00 110 GLY A N 1
ATOM 886 C CA . GLY A 1 110 ? -1.178 -2.957 -14.458 1.00 87.00 110 GLY A CA 1
ATOM 887 C C . GLY A 1 110 ? -0.974 -2.936 -12.947 1.00 87.00 110 GLY A C 1
ATOM 888 O O . GLY A 1 110 ? -0.479 -3.923 -12.400 1.00 87.00 110 GLY A O 1
ATOM 889 N N . LEU A 1 111 ? -1.273 -1.817 -12.281 1.00 90.94 111 LEU A N 1
ATOM 890 C CA . LEU A 1 111 ? -1.066 -1.656 -10.847 1.00 90.94 111 LEU A CA 1
ATOM 891 C C . LEU A 1 111 ? -2.173 -2.377 -10.072 1.00 90.94 111 LEU A C 1
ATOM 893 O O . LEU A 1 111 ? -3.364 -2.182 -10.303 1.00 90.94 111 LEU A O 1
ATOM 897 N N . THR A 1 112 ? -1.756 -3.227 -9.145 1.00 91.50 112 THR A N 1
ATOM 898 C CA . THR A 1 112 ? -2.619 -3.975 -8.236 1.00 91.50 112 THR A CA 1
ATOM 899 C C . THR A 1 112 ? -2.353 -3.498 -6.816 1.00 91.50 112 THR A C 1
ATOM 901 O O . THR A 1 112 ? -1.201 -3.299 -6.432 1.00 91.50 112 THR A O 1
ATOM 904 N N . ALA A 1 113 ? -3.420 -3.313 -6.050 1.00 92.94 113 ALA A N 1
ATOM 905 C CA . ALA A 1 113 ? -3.394 -3.062 -4.624 1.00 92.94 113 ALA A CA 1
ATOM 906 C C . ALA A 1 113 ? -4.010 -4.252 -3.888 1.00 92.94 113 ALA A C 1
ATOM 908 O O . ALA A 1 113 ? -5.026 -4.797 -4.321 1.00 92.94 113 ALA A O 1
ATOM 909 N N . VAL A 1 114 ? -3.423 -4.632 -2.762 1.00 91.44 114 VAL A N 1
ATOM 910 C CA . VAL A 1 114 ? -4.000 -5.607 -1.842 1.00 91.44 114 VAL A CA 1
ATOM 911 C C . VAL A 1 114 ? -4.205 -4.940 -0.501 1.00 91.44 114 VAL A C 1
ATOM 913 O O . VAL A 1 114 ? -3.245 -4.449 0.085 1.00 91.44 114 VAL A O 1
ATOM 916 N N . VAL A 1 115 ? -5.441 -4.952 -0.017 1.00 92.62 115 VAL A N 1
ATOM 917 C CA . VAL A 1 115 ? -5.776 -4.582 1.356 1.00 92.62 115 VAL A CA 1
ATOM 918 C C . VAL A 1 115 ? -5.813 -5.849 2.190 1.00 92.62 115 VAL A C 1
ATOM 920 O O . VAL A 1 115 ? -6.496 -6.798 1.806 1.00 92.62 115 VAL A O 1
ATOM 923 N N . SER A 1 116 ? -5.137 -5.840 3.334 1.00 91.19 116 SER A N 1
ATOM 924 C CA . SER A 1 116 ? -5.346 -6.825 4.394 1.00 91.19 116 SER A CA 1
ATOM 925 C C . SER A 1 116 ? -5.834 -6.118 5.655 1.00 91.19 116 SER A C 1
ATOM 927 O O . SER A 1 116 ? -5.201 -5.166 6.115 1.00 91.19 116 SER A O 1
ATOM 929 N N . VAL A 1 117 ? -6.974 -6.563 6.188 1.00 90.00 117 VAL A N 1
ATOM 930 C CA . VAL A 1 117 ? -7.585 -6.067 7.428 1.00 90.00 117 VAL A CA 1
ATOM 931 C C . VAL A 1 117 ? -7.673 -7.221 8.418 1.00 90.00 117 VAL A C 1
ATOM 933 O O . VAL A 1 117 ? -8.359 -8.206 8.146 1.00 90.00 117 VAL A O 1
ATOM 936 N N . GLY A 1 118 ? -7.055 -7.108 9.594 1.00 85.94 118 GLY A N 1
ATOM 937 C CA . GLY A 1 118 ? -7.283 -8.076 10.671 1.00 85.94 118 GLY A CA 1
ATOM 938 C C . GLY A 1 118 ? -8.760 -8.113 11.087 1.00 85.94 118 GLY A C 1
ATOM 939 O O . GLY A 1 118 ? -9.329 -7.076 11.403 1.00 85.94 118 GLY A O 1
ATOM 940 N N . VAL A 1 119 ? -9.392 -9.292 11.107 1.00 83.25 119 VAL A N 1
ATOM 941 C CA . VAL A 1 119 ? -10.817 -9.471 11.488 1.00 83.25 119 VAL A CA 1
ATOM 942 C C . VAL A 1 119 ? -11.032 -10.428 12.666 1.00 83.25 119 VAL A C 1
ATOM 944 O O . VAL A 1 119 ? -12.147 -10.529 13.192 1.00 83.25 119 VAL A O 1
ATOM 947 N N . GLY A 1 120 ? -9.974 -11.111 13.113 1.00 78.69 120 GLY A N 1
ATOM 948 C CA . GLY A 1 120 ? -10.005 -12.007 14.273 1.00 78.69 120 GLY A CA 1
ATOM 949 C C . GLY A 1 120 ? -10.216 -11.295 15.618 1.00 78.69 120 GLY A C 1
ATOM 950 O O . GLY A 1 120 ? -10.445 -10.087 15.686 1.00 78.69 120 GLY A O 1
ATOM 951 N N . ASP A 1 121 ? -10.122 -12.047 16.715 1.00 73.31 121 ASP A N 1
ATOM 952 C CA . ASP A 1 121 ? -10.311 -11.514 18.078 1.00 73.31 121 ASP A CA 1
ATOM 953 C C . ASP A 1 121 ? -9.234 -10.489 18.471 1.00 73.31 121 ASP A C 1
ATOM 955 O O . ASP A 1 121 ? -9.487 -9.592 19.269 1.00 73.31 121 ASP A O 1
ATOM 959 N N . ASN A 1 122 ? -8.074 -10.545 17.811 1.00 71.94 122 ASN A N 1
ATOM 960 C CA . ASN A 1 122 ? -6.968 -9.600 17.967 1.00 71.94 122 ASN A CA 1
ATOM 961 C C . ASN A 1 122 ? -6.863 -8.626 16.781 1.00 71.94 122 ASN A C 1
ATOM 963 O O . ASN A 1 122 ? -5.760 -8.284 16.355 1.00 71.94 122 ASN A O 1
ATOM 967 N N . TYR A 1 123 ? -7.989 -8.194 16.203 1.00 67.56 123 TYR A N 1
ATOM 968 C CA . TYR A 1 123 ? -7.997 -7.328 15.012 1.00 67.56 123 TYR A CA 1
ATOM 969 C C . TYR A 1 123 ? -7.151 -6.049 15.170 1.00 67.56 123 TYR A C 1
ATOM 971 O O . TYR A 1 123 ? -6.474 -5.643 14.229 1.00 67.56 123 TYR A O 1
ATOM 979 N N . LEU A 1 124 ? -7.097 -5.480 16.379 1.00 70.69 124 LEU A N 1
ATOM 980 C CA . LEU A 1 124 ? -6.258 -4.317 16.709 1.00 70.69 124 LEU A CA 1
ATOM 981 C C . LEU A 1 124 ? -4.746 -4.621 16.723 1.00 70.69 124 LEU A C 1
ATOM 983 O O . LEU A 1 124 ? -3.929 -3.708 16.677 1.00 70.69 124 LEU A O 1
ATOM 987 N N . SER A 1 125 ? -4.346 -5.892 16.820 1.00 71.06 125 SER A N 1
ATOM 988 C CA . SER A 1 125 ? -2.934 -6.304 16.861 1.00 71.06 125 SER A CA 1
ATOM 989 C C . SER A 1 125 ? -2.353 -6.592 15.477 1.00 71.06 125 SER A C 1
ATOM 991 O O . SER A 1 125 ? -1.163 -6.374 15.267 1.00 71.06 125 SER A O 1
ATOM 993 N N . HIS A 1 126 ? -3.174 -7.072 14.539 1.00 70.25 126 HIS A N 1
ATOM 994 C CA . HIS A 1 126 ? -2.744 -7.369 13.166 1.00 70.25 126 HIS A CA 1
ATOM 995 C C . HIS A 1 126 ? -2.624 -6.101 12.309 1.00 70.25 126 HIS A C 1
ATOM 997 O O . HIS A 1 126 ? -1.765 -6.015 11.433 1.00 70.25 126 HIS A O 1
ATOM 1003 N N . GLY A 1 127 ? -3.433 -5.085 12.623 1.00 81.12 127 GLY A N 1
ATOM 1004 C CA . GLY A 1 127 ? -3.489 -3.831 11.888 1.00 81.12 127 GLY A CA 1
ATOM 1005 C C . GLY A 1 127 ? -4.092 -3.976 10.490 1.00 81.12 127 GLY A C 1
ATOM 1006 O O . GLY A 1 127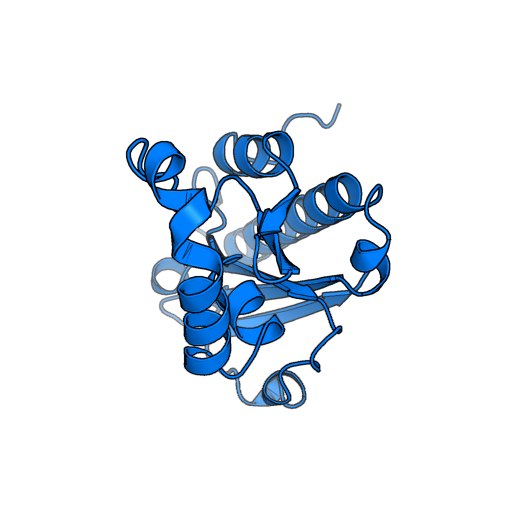 ? -4.552 -5.046 10.090 1.00 81.12 127 GLY A O 1
ATOM 1007 N N . THR A 1 128 ? -4.123 -2.870 9.745 1.00 90.50 128 THR A N 1
ATOM 1008 C CA . THR A 1 128 ? -4.523 -2.857 8.329 1.00 90.50 128 THR A CA 1
ATOM 1009 C C . THR A 1 128 ? -3.369 -2.391 7.455 1.00 90.50 128 THR A C 1
ATOM 1011 O O . THR A 1 128 ? -2.737 -1.372 7.751 1.00 90.50 128 THR A O 1
ATOM 1014 N N . THR A 1 129 ? -3.107 -3.108 6.364 1.00 93.38 129 THR A N 1
ATOM 1015 C CA . THR A 1 129 ? -2.077 -2.744 5.383 1.00 93.38 129 THR A CA 1
ATOM 1016 C C . THR A 1 129 ? -2.633 -2.680 3.969 1.00 93.38 129 THR A C 1
ATOM 1018 O O . THR A 1 129 ? -3.625 -3.328 3.633 1.00 93.38 129 THR A O 1
ATOM 1021 N N . VAL A 1 130 ? -1.984 -1.868 3.139 1.00 94.06 130 VAL A N 1
ATOM 1022 C CA . VAL A 1 130 ? -2.205 -1.795 1.699 1.00 94.06 130 VAL A CA 1
ATOM 1023 C C . VAL A 1 130 ? -0.873 -1.989 0.998 1.00 94.06 130 VAL A C 1
ATOM 1025 O O . VAL A 1 130 ? 0.051 -1.199 1.188 1.00 94.06 130 VAL A O 1
ATOM 1028 N N . LYS A 1 131 ? -0.793 -3.020 0.161 1.00 93.06 131 LYS A N 1
ATOM 1029 C CA . LYS A 1 131 ? 0.394 -3.356 -0.625 1.00 93.06 131 LYS A CA 1
ATOM 1030 C C . LYS A 1 131 ? 0.164 -3.089 -2.098 1.00 93.06 131 LYS A C 1
ATOM 1032 O O . LYS A 1 131 ? -0.901 -3.430 -2.603 1.00 93.06 131 LYS A O 1
ATOM 1037 N N . PHE A 1 132 ? 1.158 -2.546 -2.799 1.00 92.69 132 PHE A N 1
ATOM 1038 C CA . PHE A 1 132 ? 1.060 -2.292 -4.240 1.00 92.69 132 PHE A CA 1
ATOM 1039 C C . PHE A 1 132 ? 2.135 -3.004 -5.047 1.00 92.69 132 PHE A C 1
ATOM 1041 O O . PHE A 1 132 ? 3.309 -3.005 -4.689 1.00 92.69 132 PHE A O 1
ATOM 1048 N N . PHE A 1 133 ? 1.754 -3.529 -6.202 1.00 89.81 133 PHE A N 1
ATOM 1049 C CA . PHE A 1 133 ? 2.690 -4.112 -7.154 1.00 89.81 133 PHE A CA 1
ATOM 1050 C C . PHE A 1 133 ? 2.114 -4.064 -8.561 1.00 89.81 133 PHE A C 1
ATOM 1052 O O . PHE A 1 133 ? 0.904 -3.982 -8.771 1.00 89.81 133 PHE A O 1
ATOM 1059 N N . THR A 1 134 ? 2.991 -4.107 -9.548 1.00 88.94 134 THR A N 1
ATOM 1060 C CA . THR A 1 134 ? 2.620 -4.131 -10.954 1.00 88.94 134 THR A CA 1
ATOM 1061 C C . THR A 1 134 ? 2.605 -5.561 -11.473 1.00 88.94 134 THR A C 1
ATOM 1063 O O . THR A 1 134 ? 3.467 -6.374 -11.152 1.00 88.94 134 THR A O 1
ATOM 1066 N N . ARG A 1 135 ? 1.643 -5.878 -12.343 1.00 78.81 135 ARG A N 1
ATOM 1067 C CA . ARG A 1 135 ? 1.474 -7.219 -12.941 1.00 78.81 135 ARG A CA 1
ATOM 1068 C C . ARG A 1 135 ? 2.575 -7.618 -13.930 1.00 78.81 135 ARG A C 1
ATOM 1070 O O . ARG A 1 135 ? 2.514 -8.692 -14.519 1.00 78.81 135 ARG A O 1
ATOM 1077 N N . ARG A 1 136 ? 3.584 -6.767 -14.125 1.00 72.00 136 ARG A N 1
ATOM 1078 C CA . ARG A 1 136 ? 4.651 -6.930 -15.122 1.00 72.00 136 ARG A CA 1
ATOM 1079 C C . ARG A 1 136 ? 5.500 -8.188 -14.943 1.00 72.00 136 ARG A C 1
ATOM 1081 O O . ARG A 1 136 ? 6.189 -8.565 -15.883 1.00 72.00 136 ARG A O 1
ATOM 1088 N N . ALA A 1 137 ? 5.473 -8.804 -13.763 1.00 52.72 137 ALA A N 1
ATOM 1089 C CA . ALA A 1 137 ? 6.235 -10.012 -13.457 1.00 52.72 137 ALA A CA 1
ATOM 1090 C C . ALA A 1 137 ? 5.359 -11.178 -12.953 1.00 52.72 137 ALA A C 1
ATOM 1092 O O . ALA A 1 137 ? 5.893 -12.125 -12.389 1.00 52.72 137 ALA A O 1
ATOM 1093 N N . GLY A 1 138 ? 4.039 -11.123 -13.174 1.00 57.69 138 GLY A N 1
ATOM 1094 C CA . GLY A 1 138 ? 3.074 -12.079 -12.620 1.00 57.69 138 GLY A CA 1
ATOM 1095 C C . GLY A 1 138 ? 2.335 -11.518 -11.402 1.00 57.69 138 GLY A C 1
ATOM 1096 O O . GLY A 1 138 ? 2.837 -10.645 -10.694 1.00 57.69 138 GLY A O 1
ATOM 1097 N N . ARG A 1 139 ? 1.092 -11.968 -11.192 1.00 62.31 139 ARG A N 1
ATOM 1098 C CA . ARG A 1 139 ? 0.387 -11.788 -9.915 1.00 62.31 139 ARG A CA 1
ATOM 1099 C C . ARG A 1 139 ? 0.943 -12.857 -8.973 1.00 62.31 139 ARG A C 1
ATOM 1101 O O . ARG A 1 139 ? 1.077 -13.984 -9.422 1.00 62.31 139 ARG A O 1
ATOM 1108 N N . PRO A 1 140 ? 1.225 -12.563 -7.699 1.00 62.22 140 PRO A N 1
ATOM 1109 C CA . PRO A 1 140 ? 1.509 -13.627 -6.752 1.00 62.22 140 PRO A CA 1
ATOM 1110 C C . PRO A 1 140 ? 0.303 -14.579 -6.637 1.00 62.22 140 PRO A C 1
ATOM 1112 O O . PRO A 1 140 ? -0.775 -14.168 -6.187 1.00 62.22 140 PRO A O 1
ATOM 1115 N N . ASP A 1 141 ? 0.479 -15.834 -7.052 1.00 65.31 141 ASP A N 1
ATOM 1116 C CA . ASP A 1 141 ? -0.590 -16.845 -7.156 1.00 65.31 141 ASP A CA 1
ATOM 1117 C C . ASP A 1 141 ? -1.257 -17.147 -5.800 1.00 65.31 141 ASP A C 1
ATOM 1119 O O . ASP A 1 141 ? -2.395 -17.606 -5.728 1.00 65.31 141 ASP A O 1
ATOM 1123 N N . TRP A 1 142 ? -0.599 -16.812 -4.684 1.00 63.47 142 TRP A N 1
ATOM 1124 C CA . TRP A 1 142 ? -1.142 -17.002 -3.334 1.00 63.47 142 TRP A CA 1
ATOM 1125 C C . TRP A 1 142 ? -2.401 -16.171 -3.025 1.00 63.47 142 TRP A C 1
ATOM 1127 O O . TRP A 1 142 ? -3.061 -16.425 -2.022 1.00 63.47 142 TRP A O 1
ATOM 1137 N N . TYR A 1 143 ? -2.770 -15.209 -3.880 1.00 63.50 143 TYR A N 1
ATOM 1138 C CA . TYR A 1 143 ? -4.029 -14.461 -3.773 1.00 63.50 143 TYR A CA 1
ATOM 1139 C C . TYR A 1 143 ? -5.178 -15.086 -4.571 1.00 63.50 143 TYR A C 1
ATOM 1141 O O . TYR A 1 143 ? -6.265 -14.512 -4.599 1.00 63.50 143 TYR A O 1
ATOM 1149 N N . GLU A 1 144 ? -4.954 -16.194 -5.275 1.00 63.19 144 GLU A N 1
ATOM 1150 C CA . GLU A 1 144 ? -6.016 -16.902 -5.999 1.00 63.19 144 GLU A CA 1
ATOM 1151 C C . GLU A 1 144 ? -6.926 -17.693 -5.053 1.00 63.19 144 GLU A C 1
ATOM 1153 O O . GLU A 1 144 ? -8.108 -17.856 -5.341 1.00 63.19 144 GLU A O 1
ATOM 1158 N N . ASP A 1 145 ? -6.408 -18.090 -3.888 1.00 65.38 145 ASP A N 1
ATOM 1159 C CA . ASP A 1 145 ? -7.146 -18.794 -2.839 1.00 65.38 145 ASP A CA 1
ATOM 1160 C C . ASP A 1 145 ? -7.283 -17.913 -1.585 1.00 65.38 145 ASP A C 1
ATOM 1162 O O . ASP A 1 145 ? -6.624 -18.108 -0.558 1.00 65.38 145 ASP A O 1
ATOM 1166 N N . LEU A 1 146 ? -8.142 -16.894 -1.689 1.00 67.00 146 LEU A N 1
ATOM 1167 C CA . LEU A 1 146 ? -8.429 -15.975 -0.582 1.00 67.00 146 LEU A CA 1
ATOM 1168 C C . LEU A 1 146 ? -9.101 -16.680 0.611 1.00 67.00 146 LEU A C 1
ATOM 1170 O O . LEU A 1 146 ? -9.052 -16.172 1.730 1.00 67.00 146 LEU A O 1
ATOM 1174 N N . GLU A 1 147 ? -9.687 -17.864 0.412 1.00 60.94 147 GLU A N 1
ATOM 1175 C CA . GLU A 1 147 ? -10.383 -18.613 1.464 1.00 60.94 147 GLU A CA 1
ATOM 1176 C C . GLU A 1 147 ? -9.435 -19.150 2.546 1.00 60.94 147 GLU A C 1
ATOM 1178 O O . GLU A 1 147 ? -9.883 -19.500 3.646 1.00 60.94 147 GLU A O 1
ATOM 1183 N N . ARG A 1 148 ? -8.124 -19.193 2.273 1.00 66.31 148 ARG A N 1
ATOM 1184 C CA . ARG A 1 148 ? -7.089 -19.577 3.248 1.00 66.31 148 ARG A CA 1
ATOM 1185 C C . ARG A 1 148 ? -6.851 -18.530 4.328 1.00 66.31 148 ARG A C 1
ATOM 1187 O O . ARG A 1 148 ? -6.368 -18.878 5.407 1.00 66.31 148 ARG A O 1
ATOM 1194 N N . PHE A 1 149 ? -7.204 -17.273 4.083 1.00 63.75 149 PHE A N 1
ATOM 1195 C CA . PHE A 1 149 ? -7.026 -16.204 5.057 1.00 63.75 149 PHE A CA 1
ATOM 1196 C C . PHE A 1 149 ? -8.186 -16.228 6.055 1.00 63.75 149 PHE A C 1
ATOM 1198 O O . PHE A 1 149 ? -9.286 -15.756 5.791 1.00 63.75 149 PHE A O 1
ATOM 1205 N N . LYS A 1 150 ? -7.953 -16.859 7.212 1.00 70.62 150 LYS A N 1
ATOM 1206 C CA . LYS A 1 150 ? -8.976 -17.032 8.262 1.00 70.62 150 LYS A CA 1
ATOM 1207 C C . LYS A 1 150 ? -8.994 -15.915 9.307 1.00 70.62 150 LYS A C 1
ATOM 1209 O O . LYS A 1 150 ? -9.974 -15.780 10.030 1.00 70.62 150 LYS A O 1
ATOM 1214 N N . ILE A 1 151 ? -7.912 -15.146 9.402 1.00 77.88 151 ILE A N 1
ATOM 1215 C CA . ILE A 1 151 ? -7.716 -14.098 10.420 1.00 77.88 151 ILE A CA 1
ATOM 1216 C C . ILE A 1 151 ? -7.716 -12.681 9.836 1.00 77.88 151 ILE A C 1
ATOM 1218 O O . ILE A 1 151 ? -7.853 -11.708 10.579 1.00 77.88 151 ILE A O 1
ATOM 1222 N N . GLU A 1 152 ? -7.607 -12.579 8.513 1.00 80.94 152 GLU A N 1
ATOM 1223 C CA . GLU A 1 152 ? -7.555 -11.335 7.756 1.00 80.94 152 GLU A CA 1
ATOM 1224 C C . GLU A 1 152 ? -8.625 -11.362 6.665 1.00 80.94 152 GLU A C 1
ATOM 1226 O O . GLU A 1 152 ? -8.799 -12.368 5.979 1.00 80.94 152 GLU A O 1
ATOM 1231 N N . ALA A 1 153 ? -9.334 -10.250 6.501 1.00 84.44 153 ALA A N 1
ATOM 1232 C CA . ALA A 1 153 ? -10.145 -9.993 5.326 1.00 84.44 153 ALA A CA 1
ATOM 1233 C C . ALA A 1 153 ? -9.260 -9.346 4.259 1.00 84.44 153 ALA A C 1
ATOM 1235 O O . ALA A 1 153 ? -8.601 -8.337 4.522 1.00 84.44 153 ALA A O 1
ATOM 1236 N N . ILE A 1 154 ? -9.262 -9.928 3.060 1.00 87.00 154 ILE A N 1
ATOM 1237 C CA . ILE A 1 154 ? -8.408 -9.491 1.957 1.00 87.00 154 ILE A CA 1
ATOM 1238 C C . ILE A 1 154 ? -9.250 -8.987 0.795 1.00 87.00 154 ILE A C 1
ATOM 1240 O O . ILE A 1 154 ? -10.189 -9.650 0.356 1.00 87.00 154 ILE A O 1
ATOM 1244 N N . ALA A 1 155 ? -8.869 -7.829 0.263 1.00 87.56 155 ALA A N 1
ATOM 1245 C CA . ALA A 1 155 ? -9.410 -7.290 -0.975 1.00 87.56 155 ALA A CA 1
ATOM 1246 C C . ALA A 1 155 ? -8.278 -7.031 -1.969 1.00 87.56 155 ALA A C 1
ATOM 1248 O O . ALA A 1 155 ? -7.255 -6.446 -1.617 1.00 87.56 155 ALA A O 1
ATOM 1249 N N . VAL A 1 156 ? -8.476 -7.433 -3.224 1.00 88.25 156 VAL A N 1
ATOM 1250 C CA . VAL A 1 156 ? -7.536 -7.179 -4.321 1.00 88.25 156 VAL A CA 1
ATOM 1251 C C . VAL A 1 156 ? -8.195 -6.210 -5.296 1.00 88.25 156 VAL A C 1
ATOM 1253 O O . VAL A 1 156 ? -9.252 -6.511 -5.845 1.00 88.25 156 VAL A O 1
ATOM 1256 N N . LEU A 1 157 ? -7.579 -5.049 -5.508 1.00 89.31 157 LEU A N 1
ATOM 1257 C CA . LEU A 1 157 ? -8.069 -4.001 -6.400 1.00 89.31 157 LEU A CA 1
ATOM 1258 C C . LEU A 1 157 ? -7.068 -3.763 -7.514 1.00 89.31 157 LEU A C 1
ATOM 1260 O O . LEU A 1 157 ? -5.860 -3.746 -7.289 1.00 89.31 157 LEU A O 1
ATOM 1264 N N . THR A 1 158 ? -7.560 -3.579 -8.729 1.00 87.69 158 THR A N 1
ATOM 1265 C CA . THR A 1 158 ? -6.708 -3.460 -9.911 1.00 87.69 158 THR A CA 1
ATOM 1266 C C . THR A 1 158 ? -7.159 -2.263 -10.716 1.00 87.69 158 THR A C 1
ATOM 1268 O O . THR A 1 158 ? -8.363 -2.096 -10.914 1.00 87.69 158 THR A O 1
ATOM 1271 N N . ARG A 1 159 ? -6.202 -1.440 -11.138 1.00 81.19 159 ARG A N 1
ATOM 1272 C CA . ARG A 1 159 ? -6.448 -0.316 -12.037 1.00 81.19 159 ARG A CA 1
ATOM 1273 C C . ARG A 1 159 ? -6.472 -0.772 -13.492 1.00 81.19 159 ARG A C 1
ATOM 1275 O O . ARG A 1 159 ? -5.709 -1.710 -13.813 1.00 81.19 159 ARG A O 1
#